Protein AF-A0A7S0MA00-F1 (afdb_monomer_lite)

Foldseek 3Di:
DDDDDDDDDDDDDDDDDDDDDDDDDDDDDDDDDDDPDDDDDDDDPDDDDDPDPDDPPPDDPPLPQPDLWQWAQFPPRDIDIDGNHDLVLLVVVLVLLVVLQVLLVQQQVCVVVVHDRDADDKRWGWDDPPFKIKIKTWGSVVDNHLQATWIWIWIDGPVDTDIGIGRSVRVNVSSVVVNVSRPD

Organism: NCBI:txid233186

Secondary structure (DSSP, 8-state):
-------------------------------------------TT--------S-----------S---EEEEPSSS-EEEETT--HHHHHHHHHHHHHHHHHHHHHHHHHHTTSPPPPPPPEEEEEE-SS-EEEEEE-GGG-S-GGG-EEEEEEEETTEEEEEEEEHHHHHHHHHHHHHHH--

Sequence (184 aa):
MKFVAAVSLLVSYALTVSAFLISTPALNRNLGGISNKLSTCRVGGQVSTRISRTNIQCNAPTATGTNSHLKINLAGDTALTVKQFTYPAAVELGTQINKLVGAFKNLKAAEADGGKRPIQELFEFEWTDGTSHLRMEANPNLFTNAFNAKVFVMFEDDKMRMSSQVALPDLVDTVKDFKAKNAV

pLDDT: mean 74.8, std 23.23, range [36.09, 97.25]

Structure (mmCIF, N/CA/C/O backbone):
data_AF-A0A7S0MA00-F1
#
_entry.id   AF-A0A7S0MA00-F1
#
loop_
_atom_site.group_PDB
_atom_site.id
_atom_site.type_symbol
_atom_site.label_atom_id
_atom_site.label_alt_id
_atom_site.label_comp_id
_atom_site.label_asym_id
_atom_site.label_entity_id
_atom_site.label_seq_id
_atom_site.pdbx_PDB_ins_code
_atom_site.Cartn_x
_atom_site.Cartn_y
_atom_site.Cartn_z
_atom_site.occupancy
_atom_site.B_iso_or_equiv
_atom_site.auth_seq_id
_atom_site.auth_comp_id
_atom_site.auth_asym_id
_atom_site.auth_atom_id
_atom_site.pdbx_PDB_model_num
ATOM 1 N N . MET A 1 1 ? 21.600 28.800 -49.898 1.00 45.12 1 MET A N 1
ATOM 2 C CA . MET A 1 1 ? 21.280 29.825 -48.883 1.00 45.12 1 MET A CA 1
ATOM 3 C C . MET A 1 1 ? 19.791 30.124 -48.970 1.00 45.12 1 MET A C 1
ATOM 5 O O . MET A 1 1 ? 19.368 30.729 -49.944 1.00 45.12 1 MET A O 1
ATOM 9 N N . LYS A 1 2 ? 18.982 29.595 -48.047 1.00 40.62 2 LYS A N 1
ATOM 10 C CA . LYS A 1 2 ? 17.532 29.838 -47.992 1.00 40.62 2 LYS A CA 1
ATOM 11 C C . LYS A 1 2 ? 17.175 30.307 -46.584 1.00 40.62 2 LYS A C 1
ATOM 13 O O . LYS A 1 2 ? 17.669 29.751 -45.609 1.00 40.62 2 LYS A O 1
ATOM 18 N N . PHE A 1 3 ? 16.410 31.391 -46.554 1.00 37.34 3 PHE A N 1
ATOM 19 C CA . PHE A 1 3 ? 16.081 32.219 -45.403 1.00 37.34 3 PHE A CA 1
ATOM 20 C C . PHE A 1 3 ? 15.267 31.468 -44.344 1.00 37.34 3 PHE A C 1
ATOM 22 O O . PHE A 1 3 ? 14.352 30.710 -44.658 1.00 37.34 3 PHE A O 1
ATOM 29 N N . VAL A 1 4 ? 15.623 31.735 -43.090 1.00 41.53 4 VAL A N 1
ATOM 30 C CA . VAL A 1 4 ? 14.962 31.292 -41.862 1.00 41.53 4 VAL A CA 1
ATOM 31 C C . VAL A 1 4 ? 13.662 32.081 -41.684 1.00 41.53 4 VAL A C 1
ATOM 33 O O . VAL A 1 4 ? 13.687 33.309 -41.645 1.00 41.53 4 VAL A O 1
ATOM 36 N N . ALA A 1 5 ? 12.533 31.382 -41.569 1.00 42.84 5 ALA A N 1
ATOM 37 C CA . ALA A 1 5 ? 11.253 31.962 -41.177 1.00 42.84 5 ALA A CA 1
ATOM 38 C C . ALA A 1 5 ? 11.122 31.901 -39.648 1.00 42.84 5 ALA A C 1
ATOM 40 O O . ALA A 1 5 ? 11.040 30.819 -39.070 1.00 42.84 5 ALA A O 1
ATOM 41 N N . ALA A 1 6 ? 11.117 33.065 -38.999 1.00 41.78 6 ALA A N 1
ATOM 42 C CA . ALA A 1 6 ? 10.812 33.215 -37.582 1.00 41.78 6 ALA A CA 1
ATOM 43 C C . ALA A 1 6 ? 9.346 33.647 -37.437 1.00 41.78 6 ALA A C 1
ATOM 45 O O . ALA A 1 6 ? 8.992 34.780 -37.753 1.00 41.78 6 ALA A O 1
ATOM 46 N N . VAL A 1 7 ? 8.493 32.736 -36.968 1.00 45.09 7 VAL A N 1
ATOM 47 C CA . VAL A 1 7 ? 7.127 33.033 -36.522 1.00 45.09 7 VAL A CA 1
ATOM 48 C C . VAL A 1 7 ? 7.149 32.957 -35.000 1.00 45.09 7 VAL A C 1
ATOM 50 O O . VAL A 1 7 ? 7.231 31.873 -34.430 1.00 45.09 7 VAL A O 1
ATOM 53 N N . SER A 1 8 ? 7.150 34.117 -34.345 1.00 42.75 8 SER A N 1
ATOM 54 C CA . SER A 1 8 ? 7.068 34.240 -32.889 1.00 42.75 8 SER A CA 1
ATOM 55 C C . SER A 1 8 ? 5.639 34.626 -32.516 1.00 42.75 8 SER A C 1
ATOM 57 O O . SER A 1 8 ? 5.181 35.716 -32.851 1.00 42.75 8 SER A O 1
ATOM 59 N N . LEU A 1 9 ? 4.921 33.707 -31.873 1.00 48.72 9 LEU A N 1
ATOM 60 C CA . LEU A 1 9 ? 3.558 33.901 -31.380 1.00 48.72 9 LEU A CA 1
ATOM 61 C C . LEU A 1 9 ? 3.367 33.038 -30.129 1.00 48.72 9 LEU A C 1
ATOM 63 O O . LEU A 1 9 ? 2.940 31.898 -30.240 1.00 48.72 9 LEU A O 1
ATOM 67 N N . LEU A 1 10 ? 3.692 33.564 -28.946 1.00 46.03 10 LEU A N 1
ATOM 68 C CA . LEU A 1 10 ? 3.231 33.046 -27.646 1.00 46.03 10 LEU A CA 1
ATOM 69 C C . LEU A 1 10 ? 3.142 34.240 -26.677 1.00 46.03 10 LEU A C 1
ATOM 71 O O . LEU A 1 10 ? 4.152 34.839 -26.330 1.00 46.03 10 LEU A O 1
ATOM 75 N N . VAL A 1 11 ? 1.949 34.817 -26.511 1.00 49.88 11 VAL A N 1
ATOM 76 C CA . VAL A 1 11 ? 0.949 34.509 -25.464 1.00 49.88 11 VAL A CA 1
ATOM 77 C C . VAL A 1 11 ? 1.424 34.951 -24.076 1.00 49.88 11 VAL A C 1
ATOM 79 O O . VAL A 1 11 ? 2.195 34.282 -23.394 1.00 49.88 11 VAL A O 1
ATOM 82 N N . SER A 1 12 ? 0.923 36.119 -23.678 1.00 46.81 12 SER A N 1
ATOM 83 C CA . SER A 1 12 ? 1.063 36.731 -22.361 1.00 46.81 12 SER A CA 1
ATOM 84 C C . SER A 1 12 ? 0.240 35.968 -21.319 1.00 46.81 12 SER A C 1
ATOM 86 O O . SER A 1 12 ? -0.969 35.828 -21.482 1.00 46.81 12 SER A O 1
ATOM 88 N N . TYR A 1 13 ? 0.865 35.546 -20.219 1.00 48.66 13 TYR A N 1
ATOM 89 C CA . TYR A 1 13 ? 0.155 35.150 -19.001 1.00 48.66 13 TYR A CA 1
ATOM 90 C C . TYR A 1 13 ? 0.524 36.101 -17.864 1.00 48.66 13 TYR A C 1
ATOM 92 O O . TYR A 1 13 ? 1.667 36.163 -17.414 1.00 48.66 13 TYR A O 1
ATOM 100 N N . ALA A 1 14 ? -0.476 36.867 -17.435 1.00 45.19 14 ALA A N 1
ATOM 101 C CA . ALA A 1 14 ? -0.439 37.720 -16.263 1.00 45.19 14 ALA A CA 1
ATOM 102 C C . ALA A 1 14 ? -0.501 36.857 -14.993 1.00 45.19 14 ALA A C 1
ATOM 104 O O . ALA A 1 14 ? -1.441 36.087 -14.806 1.00 45.19 14 ALA A O 1
ATOM 105 N N . LEU A 1 15 ? 0.483 37.010 -14.107 1.00 49.72 15 LEU A N 1
ATOM 106 C CA . LEU A 1 15 ? 0.448 36.495 -12.739 1.00 49.72 15 LEU A CA 1
ATOM 107 C C . LEU A 1 15 ? 0.204 37.674 -11.797 1.00 49.72 15 LEU A C 1
ATOM 109 O O . LEU A 1 15 ? 1.100 38.462 -11.504 1.00 49.72 15 LEU A O 1
ATOM 113 N N . THR A 1 16 ? -1.038 37.807 -11.339 1.00 45.72 16 THR A N 1
ATOM 114 C CA . THR A 1 16 ? -1.411 38.695 -10.238 1.00 45.72 16 THR A CA 1
ATOM 115 C C . THR A 1 16 ? -0.970 38.058 -8.923 1.00 45.72 16 THR A C 1
ATOM 117 O O . THR A 1 16 ? -1.583 37.099 -8.456 1.00 45.72 16 THR A O 1
ATOM 120 N N . VAL A 1 17 ? 0.096 38.586 -8.326 1.00 44.56 17 VAL A N 1
ATOM 121 C CA . VAL A 1 17 ? 0.514 38.248 -6.961 1.00 44.56 17 VAL A CA 1
ATOM 122 C C . VAL A 1 17 ? -0.318 39.094 -6.000 1.00 44.56 17 VAL A C 1
ATOM 124 O O . VAL A 1 17 ? -0.123 40.303 -5.888 1.00 44.56 17 VAL A O 1
ATOM 127 N N . SER A 1 18 ? -1.289 38.470 -5.336 1.00 46.41 18 SER A N 1
ATOM 128 C CA . SER A 1 18 ? -2.061 39.115 -4.275 1.00 46.41 18 SER A CA 1
ATOM 129 C C . SER A 1 18 ? -1.210 39.273 -3.015 1.00 46.41 18 SER A C 1
ATOM 131 O O . SER A 1 18 ? -0.564 38.338 -2.545 1.00 46.41 18 SER A O 1
ATOM 133 N N . ALA A 1 19 ? -1.220 40.500 -2.505 1.00 43.28 19 ALA A N 1
ATOM 134 C CA . ALA A 1 19 ? -0.456 40.998 -1.377 1.00 43.28 19 ALA A CA 1
ATOM 135 C C . ALA A 1 19 ? -0.714 40.238 -0.063 1.00 43.28 19 ALA A C 1
ATOM 137 O O . ALA A 1 19 ? -1.858 40.061 0.356 1.00 43.28 19 ALA A O 1
ATOM 138 N N . PHE A 1 20 ? 0.368 39.883 0.634 1.00 39.56 20 PHE A N 1
ATOM 139 C CA . PHE A 1 20 ? 0.347 39.593 2.067 1.00 39.56 20 PHE A CA 1
ATOM 140 C C . PHE A 1 20 ? 0.389 40.921 2.834 1.00 39.56 20 PHE A C 1
ATOM 142 O O . PHE A 1 20 ? 1.398 41.624 2.825 1.00 39.56 20 PHE A O 1
ATOM 149 N N . LEU A 1 21 ? -0.714 41.269 3.497 1.00 44.00 21 LEU A N 1
ATOM 150 C CA . LEU A 1 21 ? -0.761 42.351 4.479 1.00 44.00 21 LEU A CA 1
ATOM 151 C C . LEU A 1 21 ? -0.285 41.814 5.834 1.00 44.00 21 LEU A C 1
ATOM 153 O O . LEU A 1 21 ? -0.936 40.968 6.444 1.00 44.00 21 LEU A O 1
ATOM 157 N N . ILE A 1 22 ? 0.848 42.331 6.306 1.00 46.12 22 ILE A N 1
ATOM 158 C CA . ILE A 1 22 ? 1.291 42.214 7.696 1.00 46.12 22 ILE A CA 1
ATOM 159 C C . ILE A 1 22 ? 0.457 43.210 8.509 1.00 46.12 22 ILE A C 1
ATOM 161 O O . ILE A 1 22 ? 0.515 44.413 8.263 1.00 46.12 22 ILE A O 1
ATOM 165 N N . SER A 1 23 ? -0.317 42.717 9.475 1.00 36.09 23 SER A N 1
ATOM 166 C CA . SER A 1 23 ? -1.025 43.547 10.450 1.00 36.09 23 SER A CA 1
ATOM 167 C C . SER A 1 23 ? -0.700 43.065 11.864 1.00 36.09 23 SER A C 1
ATOM 169 O O . SER A 1 23 ? -1.231 42.069 12.343 1.00 36.09 23 SER A O 1
ATOM 171 N N . THR A 1 24 ? 0.218 43.772 12.520 1.00 47.78 24 THR A N 1
ATOM 172 C CA . THR A 1 24 ? 0.233 43.963 13.981 1.00 47.78 24 THR A CA 1
ATOM 173 C C . THR A 1 24 ? -0.621 45.197 14.272 1.00 47.78 24 THR A C 1
ATOM 175 O O . THR A 1 24 ? -0.486 46.166 13.518 1.00 47.78 24 THR A O 1
ATOM 178 N N . PRO A 1 25 ? -1.483 45.233 15.308 1.00 51.72 25 PRO A N 1
ATOM 179 C CA . PRO A 1 25 ? -1.072 45.352 16.722 1.00 51.72 25 PRO A CA 1
ATOM 180 C C . PRO A 1 25 ? -2.062 44.576 17.653 1.00 51.72 25 PRO A C 1
ATOM 182 O O . PRO A 1 25 ? -2.926 43.874 17.155 1.00 51.72 25 PRO A O 1
ATOM 185 N N . ALA A 1 26 ? -2.055 44.548 18.989 1.00 40.31 26 ALA A N 1
ATOM 186 C CA . ALA A 1 26 ? -1.780 45.574 19.979 1.00 40.31 26 ALA A CA 1
ATOM 187 C C . ALA A 1 26 ? -1.760 44.974 21.405 1.00 40.31 26 ALA A C 1
ATOM 189 O O . ALA A 1 26 ? -2.461 44.011 21.702 1.00 40.31 26 ALA A O 1
ATOM 190 N N . LEU A 1 27 ? -0.979 45.628 22.267 1.00 40.06 27 LEU A N 1
ATOM 191 C CA . LEU A 1 27 ? -1.230 45.962 23.675 1.00 40.06 27 LEU A CA 1
ATOM 192 C C . LEU A 1 27 ? -2.238 45.121 24.496 1.00 40.06 27 LEU A C 1
ATOM 194 O O . LEU A 1 27 ? -3.455 45.233 24.366 1.00 40.06 27 LEU A O 1
ATOM 198 N N . ASN A 1 28 ? -1.690 44.429 25.494 1.00 39.28 28 ASN A N 1
ATOM 199 C CA . ASN A 1 28 ? -2.394 43.854 26.635 1.00 39.28 28 ASN A CA 1
ATOM 200 C C . ASN A 1 28 ? -2.831 44.960 27.625 1.00 39.28 28 ASN A C 1
ATOM 202 O O . ASN A 1 28 ? -1.989 45.584 28.273 1.00 39.28 28 ASN A O 1
ATOM 206 N N . ARG A 1 29 ? -4.143 45.198 27.754 1.00 37.38 29 ARG A N 1
ATOM 207 C CA . ARG A 1 29 ? -4.752 45.912 28.889 1.00 37.38 29 ARG A CA 1
ATOM 208 C C . ARG A 1 29 ? -5.692 44.963 29.631 1.00 37.38 29 ARG A C 1
ATOM 210 O O . ARG A 1 29 ? -6.667 44.476 29.069 1.00 37.38 29 ARG A O 1
ATOM 217 N N . ASN A 1 30 ? -5.394 44.765 30.912 1.00 46.62 30 ASN A N 1
ATOM 218 C CA . ASN A 1 30 ? -6.282 44.174 31.906 1.00 46.62 30 ASN A CA 1
ATOM 219 C C . ASN A 1 30 ? -7.554 45.021 32.053 1.00 46.62 30 ASN A C 1
ATOM 221 O O . ASN A 1 30 ? -7.455 46.177 32.454 1.00 46.62 30 ASN A O 1
ATOM 225 N N . LEU A 1 31 ? -8.721 44.431 31.792 1.00 40.06 31 LEU A N 1
ATOM 226 C CA . LEU A 1 31 ? -10.033 44.878 32.266 1.00 40.06 31 LEU A CA 1
ATOM 227 C C . LEU A 1 31 ? -10.901 43.625 32.449 1.00 40.06 31 LEU A C 1
ATOM 229 O O . LEU A 1 31 ? -11.095 42.849 31.515 1.00 40.06 31 LEU A O 1
ATOM 233 N N . GLY A 1 32 ? -11.360 43.399 33.680 1.00 41.19 32 GLY A N 1
ATOM 234 C CA . GLY A 1 32 ? -12.247 42.294 34.026 1.00 41.19 32 GLY A CA 1
ATOM 235 C C . GLY A 1 32 ? -13.607 42.391 33.333 1.00 41.19 32 GLY A C 1
ATOM 236 O O . GLY A 1 32 ? -14.093 43.480 33.041 1.00 41.19 32 GLY A O 1
ATOM 237 N N . GLY A 1 33 ? -14.233 41.233 33.113 1.00 37.78 33 GLY A N 1
ATOM 238 C CA . GLY A 1 33 ? -15.626 41.142 32.675 1.00 37.78 33 GLY A CA 1
ATOM 239 C C . GLY A 1 33 ? -15.872 40.054 31.630 1.00 37.78 33 GLY A C 1
ATOM 240 O O . GLY A 1 33 ? -15.545 40.229 30.467 1.00 37.78 33 GLY A O 1
ATOM 241 N N . ILE A 1 34 ? -16.478 38.947 32.073 1.00 40.06 34 ILE A N 1
ATOM 242 C CA . ILE A 1 34 ? -17.316 38.004 31.304 1.00 40.06 34 ILE A CA 1
ATOM 243 C C . ILE A 1 34 ? -16.745 37.596 29.927 1.00 40.06 34 ILE A C 1
ATOM 245 O O . ILE A 1 34 ? -17.056 38.173 28.886 1.00 40.06 34 ILE A O 1
ATOM 249 N N . SER A 1 35 ? -15.945 36.526 29.913 1.00 41.84 35 SER A N 1
ATOM 250 C CA . SER A 1 35 ? -15.428 35.921 28.680 1.00 41.84 35 SER A CA 1
ATOM 251 C C . SER A 1 35 ? -16.536 35.170 27.930 1.00 41.84 35 SER A C 1
ATOM 253 O O . SER A 1 35 ? -16.854 34.025 28.246 1.00 41.84 35 SER A O 1
ATOM 255 N N . ASN A 1 36 ? -17.115 35.800 26.908 1.00 41.97 36 ASN A N 1
ATOM 256 C CA . ASN A 1 36 ? -17.836 35.081 25.860 1.00 41.97 36 ASN A CA 1
ATOM 257 C C . ASN A 1 36 ? -16.796 34.534 24.871 1.00 41.97 36 ASN A C 1
ATOM 259 O O . ASN A 1 36 ? -16.308 35.264 24.008 1.00 41.97 36 ASN A O 1
ATOM 263 N N . LYS A 1 37 ? -16.415 33.257 25.011 1.00 42.84 37 LYS A N 1
ATOM 264 C CA . LYS A 1 37 ? -15.555 32.581 24.030 1.00 42.84 37 LYS A CA 1
ATOM 265 C C . LYS A 1 37 ? -16.334 32.369 22.731 1.00 42.84 37 LYS A C 1
ATOM 267 O O . LYS A 1 37 ? -17.221 31.524 22.659 1.00 42.84 37 LYS A O 1
ATOM 272 N N . LEU A 1 38 ? -15.987 33.141 21.705 1.00 42.19 38 LEU A N 1
ATOM 273 C CA . LEU A 1 38 ? -16.425 32.908 20.335 1.00 42.19 38 LEU A CA 1
ATOM 274 C C . LEU A 1 38 ? -15.530 31.815 19.731 1.00 42.19 38 LEU A C 1
ATOM 276 O O . LEU A 1 38 ? -14.391 32.074 19.351 1.00 42.19 38 LEU A O 1
ATOM 280 N N . SER A 1 39 ? -16.023 30.579 19.698 1.00 46.72 39 SER A N 1
ATOM 281 C CA . SER A 1 39 ? -15.325 29.447 19.081 1.00 46.72 39 SER A CA 1
ATOM 282 C C . SER A 1 39 ? -15.812 29.264 17.645 1.00 46.72 39 SER A C 1
ATOM 284 O O . SER A 1 39 ? -16.908 28.766 17.406 1.00 46.72 39 SER A O 1
ATOM 286 N N . THR A 1 40 ? -15.004 29.676 16.672 1.00 43.72 40 THR A N 1
ATOM 287 C CA . THR A 1 40 ? -15.229 29.421 15.244 1.00 43.72 40 THR A CA 1
ATOM 288 C C . THR A 1 40 ? -14.608 28.076 14.851 1.00 43.72 40 THR A C 1
ATOM 290 O O . THR A 1 40 ? -13.420 27.998 14.553 1.00 43.72 40 THR A O 1
ATOM 293 N N . CYS A 1 41 ? -15.405 27.003 14.823 1.00 40.19 41 CYS A N 1
ATOM 294 C CA . CYS A 1 41 ? -15.017 25.746 14.165 1.00 40.19 41 CYS A CA 1
ATOM 295 C C . CYS A 1 41 ? -15.398 25.849 12.671 1.00 40.19 41 CYS A C 1
ATOM 297 O O . CYS A 1 41 ? -16.561 26.044 12.323 1.00 40.19 41 CYS A O 1
ATOM 299 N N . ARG A 1 42 ? -14.401 25.788 11.777 1.00 40.41 42 ARG A N 1
ATOM 300 C CA . ARG A 1 42 ? -14.568 25.909 10.317 1.00 40.41 42 ARG A CA 1
ATOM 301 C C . ARG A 1 42 ? -14.711 24.507 9.721 1.00 40.41 42 ARG A C 1
ATOM 303 O O . ARG A 1 42 ? -13.728 23.782 9.636 1.00 40.41 42 ARG A O 1
ATOM 310 N N . VAL A 1 43 ? -15.920 24.131 9.309 1.00 43.41 43 VAL A N 1
ATOM 311 C CA . VAL A 1 43 ? -16.197 22.872 8.597 1.00 43.41 43 VAL A CA 1
ATOM 312 C C . VAL A 1 43 ? -16.709 23.218 7.199 1.00 43.41 43 VAL A C 1
ATOM 314 O O . VAL A 1 43 ? -17.697 23.930 7.059 1.00 43.41 43 VAL A O 1
ATOM 317 N N . GLY A 1 44 ? -16.011 22.757 6.158 1.00 44.62 44 GLY A N 1
ATOM 318 C CA . GLY A 1 44 ? -16.569 22.648 4.802 1.00 44.62 44 GLY A CA 1
ATOM 319 C C . GLY A 1 44 ? -17.080 23.930 4.131 1.00 44.62 44 GLY A C 1
ATOM 320 O O . GLY A 1 44 ? -18.078 23.878 3.424 1.00 44.62 44 GLY A O 1
ATOM 321 N N . GLY A 1 45 ? -16.435 25.085 4.327 1.00 49.59 45 GLY A N 1
ATOM 322 C CA . GLY A 1 45 ? -16.697 26.276 3.501 1.00 49.59 45 GLY A CA 1
ATOM 323 C C . GLY A 1 45 ? -18.050 26.978 3.699 1.00 49.59 45 GLY A C 1
ATOM 324 O O . GLY A 1 45 ? -18.293 27.974 3.023 1.00 49.59 45 GLY A O 1
ATOM 325 N N . GLN A 1 46 ? -18.899 26.546 4.636 1.00 41.47 46 GLN A N 1
ATOM 326 C CA . GLN A 1 46 ? -20.132 27.261 4.979 1.00 41.47 46 GLN A CA 1
ATOM 327 C C . GLN A 1 46 ? -20.024 27.924 6.355 1.00 41.47 46 GLN A C 1
ATOM 329 O O . GLN A 1 46 ? -19.803 27.276 7.377 1.00 41.47 46 GLN A O 1
ATOM 334 N N . VAL A 1 47 ? -20.167 29.250 6.374 1.00 42.44 47 VAL A N 1
ATOM 335 C CA . VAL A 1 47 ? -20.227 30.050 7.601 1.00 42.44 47 VAL A CA 1
ATOM 336 C C . VAL A 1 47 ? -21.656 29.979 8.133 1.00 42.44 47 VAL A C 1
ATOM 338 O O . VAL A 1 47 ? -22.548 30.634 7.605 1.00 42.44 47 VAL A O 1
ATOM 341 N N . SER A 1 48 ? -21.878 29.174 9.171 1.00 45.00 48 SER A N 1
ATOM 342 C CA . SER A 1 48 ? -23.136 29.160 9.922 1.00 45.00 48 SER A CA 1
ATOM 343 C C . SER A 1 48 ? -22.954 29.936 11.224 1.00 45.00 48 SER A C 1
ATOM 345 O O . SER A 1 48 ? -22.285 29.480 12.151 1.00 45.00 48 SER A O 1
ATOM 347 N N . THR A 1 49 ? -23.520 31.140 11.300 1.00 40.88 49 THR A N 1
ATOM 348 C CA . THR A 1 49 ? -23.578 31.943 12.527 1.00 40.88 49 THR A CA 1
ATOM 349 C C . THR A 1 49 ? -24.804 31.545 13.341 1.00 40.88 49 THR A C 1
ATOM 351 O O . THR A 1 49 ? -25.857 32.175 13.270 1.00 40.88 49 THR A O 1
ATOM 354 N N . ARG A 1 50 ? -24.678 30.490 14.155 1.00 41.00 50 ARG A N 1
ATOM 355 C CA . ARG A 1 50 ? -25.678 30.166 15.181 1.00 41.00 50 ARG A CA 1
ATOM 356 C C . ARG A 1 50 ? -25.088 30.404 16.565 1.00 41.00 50 ARG A C 1
ATOM 358 O O . ARG A 1 50 ? -24.193 29.688 17.000 1.00 41.00 50 ARG A O 1
ATOM 365 N N . ILE A 1 51 ? -25.605 31.411 17.267 1.00 43.75 51 ILE A N 1
ATOM 366 C CA . ILE A 1 51 ? -25.322 31.618 18.689 1.00 43.75 51 ILE A CA 1
ATOM 367 C C . ILE A 1 51 ? -26.086 30.528 19.446 1.00 43.75 51 ILE A C 1
ATOM 369 O O . ILE A 1 51 ? -27.300 30.618 19.614 1.00 43.75 51 ILE A O 1
ATOM 373 N N . SER A 1 52 ? -25.393 29.470 19.866 1.00 45.22 52 SER A N 1
ATOM 374 C CA . SER A 1 52 ? -25.960 28.445 20.742 1.00 45.22 52 SER A CA 1
ATOM 375 C C . SER A 1 52 ? -25.134 28.356 22.020 1.00 45.22 52 SER A C 1
ATOM 377 O O . SER A 1 52 ? -23.927 28.144 21.977 1.00 45.22 52 SER A O 1
ATOM 379 N N . ARG A 1 53 ? -25.790 28.551 23.171 1.00 44.06 53 ARG A N 1
ATOM 380 C CA . ARG A 1 53 ? -25.207 28.432 24.521 1.00 44.06 53 ARG A CA 1
ATOM 381 C C . ARG A 1 53 ? -25.115 26.970 24.963 1.00 44.06 53 ARG A C 1
ATOM 383 O O . ARG A 1 53 ? -25.588 26.605 26.033 1.00 44.06 53 ARG A O 1
ATOM 390 N N . THR A 1 54 ? -24.552 26.116 24.127 1.00 49.91 54 THR A N 1
ATOM 391 C CA . THR A 1 54 ? -24.273 24.728 24.489 1.00 49.91 54 THR A CA 1
ATOM 392 C C . THR A 1 54 ? -22.843 24.409 24.101 1.00 49.91 54 THR A C 1
ATOM 394 O O . THR A 1 54 ? -22.331 24.924 23.113 1.00 49.91 54 THR A O 1
ATOM 397 N N . ASN A 1 55 ? -22.174 23.648 24.962 1.00 47.59 55 ASN A N 1
ATOM 398 C CA . ASN A 1 55 ? -20.772 23.268 24.861 1.00 47.59 55 ASN A CA 1
ATOM 399 C C . ASN A 1 55 ? -20.540 22.593 23.495 1.00 47.59 55 ASN A C 1
ATOM 401 O O . ASN A 1 55 ? -20.906 21.433 23.312 1.00 47.59 55 ASN A O 1
ATOM 405 N N . ILE A 1 56 ? -20.023 23.330 22.504 1.00 50.62 56 ILE A N 1
ATOM 406 C CA . ILE A 1 56 ? -19.712 22.765 21.189 1.00 50.62 56 ILE A CA 1
ATOM 407 C C . ILE A 1 56 ? -18.412 21.990 21.357 1.00 50.62 56 ILE A C 1
ATOM 409 O O . ILE A 1 56 ? -17.313 22.524 21.219 1.00 50.62 56 ILE A O 1
ATOM 413 N N . GLN A 1 57 ? -18.552 20.718 21.703 1.00 48.28 57 GLN A N 1
ATOM 414 C CA . GLN A 1 57 ? -17.465 19.765 21.634 1.00 48.28 57 GLN A CA 1
ATOM 415 C C . GLN A 1 57 ? -17.216 19.511 20.144 1.00 48.28 57 GLN A C 1
ATOM 417 O O . GLN A 1 57 ? -17.982 18.808 19.484 1.00 48.28 57 GLN A O 1
ATOM 422 N N . CYS A 1 58 ? -16.197 20.169 19.583 1.00 40.09 58 CYS A N 1
ATOM 423 C CA . CYS A 1 58 ? -15.731 19.900 18.225 1.00 40.09 58 CYS A CA 1
ATOM 424 C C . CYS A 1 58 ? -15.076 18.507 18.248 1.00 40.09 58 CYS A C 1
ATOM 426 O O . CYS A 1 58 ? -13.866 18.375 18.407 1.00 40.09 58 CYS A O 1
ATOM 428 N N . ASN A 1 59 ? -15.898 17.458 18.170 1.00 53.34 59 ASN A N 1
ATOM 429 C CA . ASN A 1 59 ? -15.419 16.106 17.934 1.00 53.34 59 ASN A CA 1
ATOM 430 C C . ASN A 1 59 ? -14.762 16.101 16.553 1.00 53.34 59 ASN A C 1
ATOM 432 O O . ASN A 1 59 ? -15.382 16.493 15.561 1.00 53.34 59 ASN A O 1
ATOM 436 N N . ALA A 1 60 ? -13.491 15.699 16.507 1.00 50.12 60 ALA A N 1
ATOM 437 C CA . ALA A 1 60 ? -12.797 15.43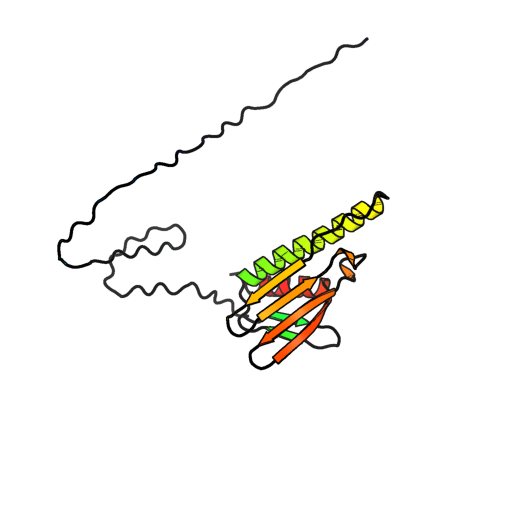7 15.257 1.00 50.12 60 ALA A CA 1
ATOM 438 C C . ALA A 1 60 ? -13.645 14.474 14.408 1.00 50.12 60 ALA A C 1
ATOM 440 O O . ALA A 1 60 ? -14.301 13.600 14.981 1.00 50.12 60 ALA A O 1
ATOM 441 N N . PRO A 1 61 ? -13.661 14.613 13.071 1.00 50.66 61 PRO A N 1
ATOM 442 C CA . PRO A 1 61 ? -14.352 13.664 12.217 1.00 50.66 61 PRO A CA 1
ATOM 443 C C . PRO A 1 61 ? -13.687 12.293 12.377 1.00 50.66 61 PRO A C 1
ATOM 445 O O . PRO A 1 61 ? -12.674 11.991 11.749 1.00 50.66 61 PRO A O 1
ATOM 448 N N . THR A 1 62 ? -14.250 11.456 13.244 1.00 50.09 62 THR A N 1
ATOM 449 C CA . THR A 1 62 ? -14.011 10.020 13.264 1.00 50.09 62 THR A CA 1
ATOM 450 C C . THR A 1 62 ? -14.581 9.501 11.956 1.00 50.09 62 THR A C 1
ATOM 452 O O . THR A 1 62 ? -15.789 9.298 11.833 1.00 50.09 62 THR A O 1
ATOM 455 N N . ALA A 1 63 ? -13.715 9.375 10.948 1.00 51.94 63 ALA A N 1
ATOM 456 C CA . ALA A 1 63 ? -14.038 8.768 9.668 1.00 51.94 63 ALA A CA 1
ATOM 457 C C . ALA A 1 63 ? -14.626 7.376 9.935 1.00 51.94 63 ALA A C 1
ATOM 459 O O . ALA A 1 63 ? -13.919 6.413 10.226 1.00 51.94 63 ALA A O 1
ATOM 460 N N . THR A 1 64 ? -15.951 7.306 9.909 1.00 46.28 64 THR A N 1
ATOM 461 C CA . THR A 1 64 ? -16.766 6.136 10.225 1.00 46.28 64 THR A CA 1
ATOM 462 C C . THR A 1 64 ? -16.944 5.343 8.932 1.00 46.28 64 THR A C 1
ATOM 464 O O . THR A 1 64 ? -18.041 5.185 8.415 1.00 46.28 64 THR A O 1
ATOM 467 N N . GLY A 1 65 ? -15.823 4.894 8.361 1.00 49.88 65 GLY A N 1
ATOM 468 C CA . GLY A 1 65 ? -15.811 3.882 7.307 1.00 49.88 65 GLY A CA 1
ATOM 469 C C . GLY A 1 65 ? -15.949 2.509 7.958 1.00 49.88 65 GLY A C 1
ATOM 470 O O . GLY A 1 65 ? -15.170 2.150 8.839 1.00 49.88 65 GLY A O 1
ATOM 471 N N . THR A 1 66 ? -16.975 1.755 7.576 1.00 54.97 66 THR A N 1
ATOM 472 C CA . THR A 1 66 ? -17.433 0.515 8.225 1.00 54.97 66 THR A CA 1
ATOM 473 C C . THR A 1 66 ? -16.499 -0.695 8.064 1.00 54.97 66 THR A C 1
ATOM 475 O O . THR A 1 66 ? -16.871 -1.798 8.452 1.00 54.97 66 THR A O 1
ATOM 478 N N . ASN A 1 67 ? -15.258 -0.518 7.593 1.00 57.50 67 ASN A N 1
ATOM 479 C CA . ASN A 1 67 ? -14.193 -1.522 7.684 1.00 57.50 67 ASN A CA 1
ATOM 480 C C . ASN A 1 67 ? -12.854 -0.868 8.048 1.00 57.50 67 ASN A C 1
ATOM 482 O O . ASN A 1 67 ? -12.006 -0.632 7.190 1.00 57.50 67 ASN A O 1
ATOM 486 N N . SER A 1 68 ? -12.640 -0.629 9.343 1.00 79.81 68 SER A N 1
ATOM 487 C CA . SER A 1 68 ? -11.405 -0.050 9.892 1.00 79.81 68 SER A CA 1
ATOM 488 C C . SER A 1 68 ? -10.240 -1.042 9.996 1.00 79.81 68 SER A C 1
ATOM 490 O O . SER A 1 68 ? -9.299 -0.800 10.744 1.00 79.81 68 SER A O 1
ATOM 492 N N . HIS A 1 69 ? -10.298 -2.188 9.311 1.00 89.19 69 HIS A N 1
ATOM 493 C CA . HIS A 1 69 ? -9.231 -3.182 9.359 1.00 89.19 69 HIS A CA 1
ATOM 494 C C . HIS A 1 69 ? -8.616 -3.424 7.980 1.00 89.19 69 HIS A C 1
ATOM 496 O O . HIS A 1 69 ? -9.321 -3.673 7.002 1.00 89.19 69 HIS A O 1
ATOM 502 N N . LEU A 1 70 ? -7.288 -3.357 7.910 1.00 93.12 70 LEU A N 1
ATOM 503 C CA . LEU A 1 70 ? -6.507 -3.656 6.714 1.00 93.12 70 LEU A CA 1
ATOM 504 C C . LEU A 1 70 ? -6.009 -5.100 6.805 1.00 93.12 70 LEU A C 1
ATOM 506 O O . LEU A 1 70 ? -5.268 -5.438 7.726 1.00 93.12 70 LEU A O 1
ATOM 510 N N . LYS A 1 71 ? -6.409 -5.950 5.855 1.00 94.81 71 LYS A N 1
ATOM 511 C CA . LYS A 1 71 ? -5.953 -7.343 5.767 1.00 94.81 71 LYS A CA 1
ATOM 512 C C . LYS A 1 71 ? -4.855 -7.466 4.715 1.00 94.81 71 LYS A C 1
ATOM 514 O O . LYS A 1 71 ? -5.151 -7.346 3.536 1.00 94.81 71 LYS A O 1
ATOM 519 N N . ILE A 1 72 ? -3.628 -7.750 5.134 1.00 95.06 72 ILE A N 1
ATOM 520 C CA . ILE A 1 72 ? -2.462 -7.946 4.267 1.00 95.06 72 ILE A CA 1
ATOM 521 C C . ILE A 1 72 ? -2.149 -9.441 4.212 1.00 95.06 72 ILE A C 1
ATOM 523 O O . ILE A 1 72 ? -1.894 -10.059 5.246 1.00 95.06 72 ILE A O 1
ATOM 527 N N . ASN A 1 73 ? -2.152 -10.025 3.016 1.00 93.75 73 ASN A N 1
ATOM 528 C CA . ASN A 1 73 ? -1.705 -11.404 2.826 1.00 93.75 73 ASN A CA 1
ATOM 529 C C . ASN A 1 73 ? -0.171 -11.429 2.837 1.00 93.75 73 ASN A C 1
ATOM 531 O O . ASN A 1 73 ? 0.467 -10.695 2.091 1.00 93.75 73 ASN A O 1
ATOM 535 N N . LEU A 1 74 ? 0.420 -12.232 3.711 1.00 93.44 74 LEU A N 1
ATOM 536 C CA . LEU A 1 74 ? 1.863 -12.394 3.850 1.00 93.44 74 LEU A CA 1
ATOM 537 C C . LEU A 1 74 ? 2.322 -13.668 3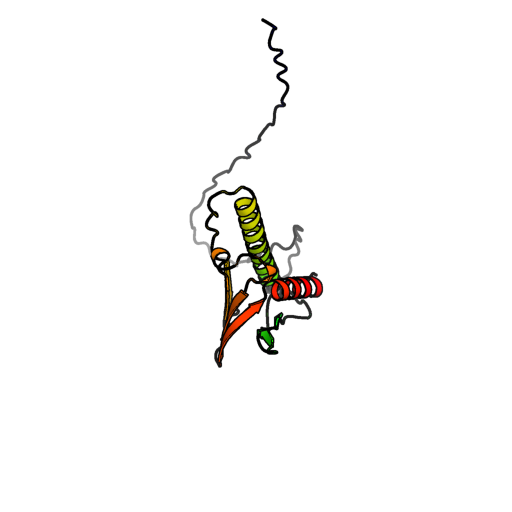.133 1.00 93.44 74 LEU A C 1
ATOM 539 O O . LEU A 1 74 ? 1.517 -14.532 2.783 1.00 93.44 74 LEU A O 1
ATOM 543 N N . ALA A 1 75 ? 3.632 -13.817 2.949 1.00 88.19 75 ALA A N 1
ATOM 544 C CA . ALA A 1 75 ? 4.201 -15.072 2.469 1.00 88.19 75 ALA A CA 1
ATOM 545 C C . ALA A 1 75 ? 3.847 -16.254 3.401 1.00 88.19 75 ALA A C 1
ATOM 547 O O . ALA A 1 75 ? 3.898 -16.122 4.624 1.00 88.19 75 ALA A O 1
ATOM 548 N N . GLY A 1 76 ? 3.537 -17.418 2.816 1.00 81.25 76 GLY A N 1
ATOM 549 C CA . GLY A 1 76 ? 3.274 -18.659 3.560 1.00 81.25 76 GLY A CA 1
ATOM 550 C C . GLY A 1 76 ? 1.871 -18.751 4.170 1.00 81.25 76 GLY A C 1
ATOM 551 O O . GLY A 1 76 ? 1.742 -19.112 5.336 1.00 81.25 76 GLY A O 1
ATOM 552 N N . ASP A 1 77 ? 0.837 -18.384 3.406 1.00 82.25 77 ASP A N 1
ATOM 553 C CA . ASP A 1 77 ? -0.592 -18.508 3.759 1.00 82.25 77 ASP A CA 1
ATOM 554 C C . ASP A 1 77 ? -1.026 -17.797 5.055 1.00 82.25 77 ASP A C 1
ATOM 556 O O . ASP A 1 77 ? -2.113 -18.027 5.588 1.00 82.25 77 ASP A O 1
ATOM 560 N N . THR A 1 78 ? -0.196 -16.886 5.560 1.00 89.69 78 THR A N 1
ATOM 561 C CA . THR A 1 78 ? -0.477 -16.104 6.766 1.00 89.69 78 THR A CA 1
ATOM 562 C C . THR A 1 78 ? -1.076 -14.754 6.378 1.00 89.69 78 THR A C 1
ATOM 564 O O . THR A 1 78 ? -0.689 -14.166 5.374 1.00 89.69 78 THR A O 1
ATOM 567 N N . ALA A 1 79 ? -2.007 -14.220 7.171 1.00 92.44 79 ALA A N 1
ATOM 568 C CA . ALA A 1 79 ? -2.577 -12.894 6.939 1.00 92.44 79 ALA A CA 1
ATOM 569 C C . ALA A 1 79 ? -2.438 -12.005 8.179 1.00 92.44 79 ALA A C 1
ATOM 571 O O . ALA A 1 79 ? -2.808 -12.400 9.283 1.00 92.44 79 ALA A O 1
ATOM 572 N N . LEU A 1 80 ? -1.952 -10.780 7.981 1.00 93.06 80 LEU A N 1
ATOM 573 C CA . LEU A 1 80 ? -1.924 -9.730 8.993 1.00 93.06 80 LEU A CA 1
ATOM 574 C C . LEU A 1 80 ? -3.207 -8.910 8.903 1.00 93.06 80 LEU A C 1
ATOM 576 O O . LEU A 1 80 ? -3.538 -8.399 7.838 1.00 93.06 80 LEU A O 1
ATOM 580 N N . THR A 1 81 ? -3.917 -8.751 10.017 1.00 93.94 81 THR A N 1
ATOM 581 C CA . THR A 1 81 ? -5.078 -7.856 10.094 1.00 93.94 81 THR A CA 1
ATOM 582 C C . THR A 1 81 ? -4.766 -6.706 11.039 1.00 93.94 81 THR A C 1
ATOM 584 O O . THR A 1 81 ? -4.769 -6.884 12.254 1.00 93.94 81 THR A O 1
ATOM 587 N N . VAL A 1 82 ? -4.511 -5.527 10.476 1.00 92.50 82 VAL A N 1
ATOM 588 C CA . VAL A 1 82 ? -4.256 -4.295 11.229 1.00 92.50 82 VAL A CA 1
ATOM 589 C C . VAL A 1 82 ? -5.595 -3.655 11.564 1.00 92.50 82 VAL A C 1
ATOM 591 O O . VAL A 1 82 ? -6.370 -3.353 10.658 1.00 92.50 82 VAL A O 1
ATOM 594 N N . LYS A 1 83 ? -5.897 -3.481 12.852 1.00 90.56 83 LYS A N 1
ATOM 595 C CA . LYS A 1 83 ? -7.134 -2.833 13.316 1.00 90.56 83 LYS A CA 1
ATOM 596 C C . LYS A 1 83 ? -6.972 -1.313 13.309 1.00 90.56 83 LYS A C 1
ATOM 598 O O . LYS A 1 83 ? -5.860 -0.814 13.330 1.00 90.56 83 LYS A O 1
ATOM 603 N N . GLN A 1 84 ? -8.095 -0.595 13.282 1.00 89.31 84 GLN A N 1
ATOM 604 C CA . GLN A 1 84 ? -8.149 0.875 13.318 1.00 89.31 84 GLN A CA 1
ATOM 605 C C . GLN A 1 84 ? -7.343 1.584 12.211 1.00 89.31 84 GLN A C 1
ATOM 607 O O . GLN A 1 84 ? -7.042 2.773 12.317 1.00 89.31 84 GLN A O 1
ATOM 612 N N . PHE A 1 85 ? -7.056 0.891 11.108 1.00 91.88 85 PHE A N 1
ATOM 613 C CA . PHE A 1 85 ? -6.383 1.485 9.964 1.00 91.88 85 PHE A CA 1
ATOM 614 C C . PHE A 1 85 ? -7.284 2.545 9.324 1.00 91.88 85 PHE A C 1
ATOM 616 O O . PHE A 1 85 ? -8.473 2.314 9.081 1.00 91.88 85 PHE A O 1
ATOM 623 N N . THR A 1 86 ? -6.732 3.730 9.074 1.00 91.44 86 THR A N 1
ATOM 624 C CA . THR A 1 86 ? -7.518 4.897 8.664 1.00 91.44 86 THR A CA 1
ATOM 625 C C . THR A 1 86 ? -7.499 5.081 7.147 1.00 91.44 86 THR A C 1
ATOM 627 O O . THR A 1 86 ? -6.510 4.804 6.468 1.00 91.44 86 THR A O 1
ATOM 630 N N . TYR A 1 87 ? -8.594 5.602 6.588 1.00 92.31 87 TYR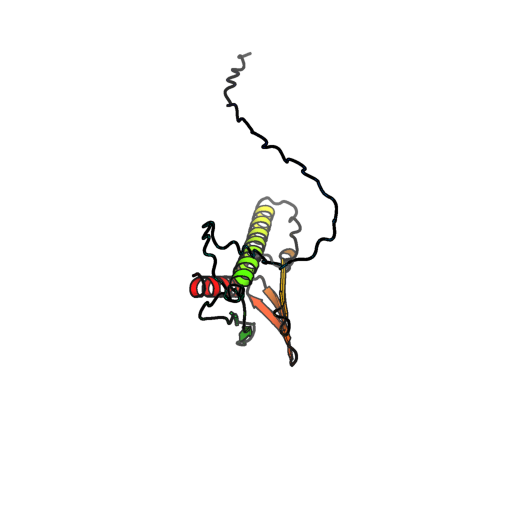 A N 1
ATOM 631 C CA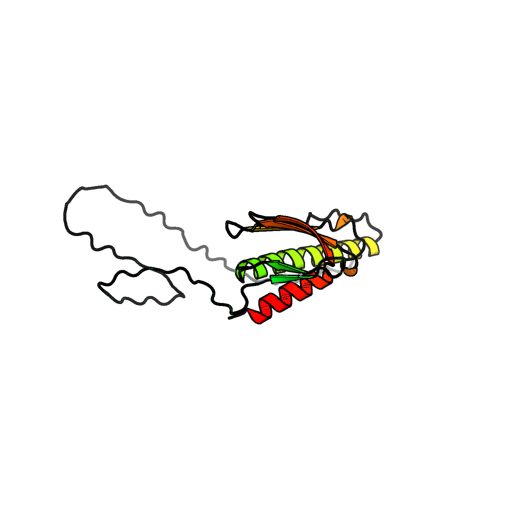 . TYR A 1 87 ? -8.652 5.981 5.173 1.00 92.31 87 TYR A CA 1
ATOM 632 C C . TYR A 1 87 ? -7.532 6.947 4.732 1.00 92.31 87 TYR A C 1
ATOM 634 O O . TYR A 1 87 ? -6.907 6.669 3.707 1.00 92.31 87 TYR A O 1
ATOM 642 N N . PRO A 1 88 ? -7.209 8.040 5.461 1.00 92.31 88 PRO A N 1
ATOM 643 C CA . PRO A 1 88 ? -6.090 8.905 5.081 1.00 92.31 88 PRO A CA 1
ATOM 644 C C . PRO A 1 88 ? -4.751 8.156 5.010 1.00 92.31 88 PRO A C 1
ATOM 646 O O . PRO A 1 88 ? -4.018 8.351 4.042 1.00 92.31 88 PRO A O 1
ATOM 649 N N . ALA A 1 89 ? -4.471 7.234 5.941 1.00 93.44 89 ALA A N 1
ATOM 650 C CA . ALA A 1 89 ? -3.266 6.402 5.886 1.00 93.44 89 ALA A CA 1
ATOM 651 C C . ALA A 1 89 ? -3.254 5.488 4.648 1.00 93.44 89 ALA A C 1
ATOM 653 O O . ALA A 1 89 ? -2.223 5.326 4.000 1.00 93.44 89 ALA A O 1
ATOM 654 N N . ALA A 1 90 ? -4.408 4.944 4.247 1.00 94.75 90 ALA A N 1
ATOM 655 C CA . ALA A 1 90 ? -4.524 4.160 3.016 1.00 94.75 90 ALA A CA 1
ATOM 656 C C . ALA A 1 90 ? -4.272 4.994 1.747 1.00 94.75 90 ALA A C 1
ATOM 658 O O . ALA A 1 90 ? -3.714 4.497 0.765 1.00 94.75 90 ALA A O 1
ATOM 659 N N . VAL A 1 91 ? -4.689 6.264 1.739 1.00 95.19 91 VAL A N 1
ATOM 660 C CA . VAL A 1 91 ? -4.430 7.194 0.628 1.00 95.19 91 VAL A CA 1
ATOM 661 C C . VAL A 1 91 ? -2.939 7.505 0.518 1.00 95.19 91 VAL A C 1
ATOM 663 O O . VAL A 1 91 ? -2.394 7.473 -0.590 1.00 95.19 91 VAL A O 1
ATOM 666 N N . GLU A 1 92 ? -2.281 7.761 1.646 1.00 95.56 92 GLU A N 1
ATOM 667 C CA . GLU A 1 92 ? -0.839 7.985 1.712 1.00 95.56 92 GLU A CA 1
ATOM 668 C C . GLU A 1 92 ? -0.058 6.749 1.257 1.00 95.56 92 GLU A C 1
ATOM 670 O O . GLU A 1 92 ? 0.747 6.840 0.326 1.00 95.56 92 GLU A O 1
ATOM 675 N N . LEU A 1 93 ? -0.379 5.579 1.816 1.00 96.38 93 LEU A N 1
ATOM 676 C CA . LEU A 1 93 ? 0.214 4.302 1.428 1.00 96.38 93 LEU A CA 1
ATOM 677 C C . LEU A 1 93 ? 0.047 4.049 -0.076 1.00 96.38 93 LEU A C 1
ATOM 679 O O . LEU A 1 93 ? 1.014 3.745 -0.770 1.00 96.38 93 LEU A O 1
ATOM 683 N N . GLY A 1 94 ? -1.157 4.255 -0.616 1.00 96.06 94 GLY A N 1
ATOM 684 C CA . GLY A 1 94 ? -1.409 4.127 -2.052 1.00 96.06 94 GLY A CA 1
ATOM 685 C C . GLY A 1 94 ? -0.584 5.103 -2.900 1.00 96.06 94 GLY A C 1
ATOM 686 O O . GLY A 1 94 ? -0.144 4.752 -3.994 1.00 96.06 94 GLY A O 1
ATOM 687 N N . THR A 1 95 ? -0.332 6.314 -2.404 1.00 96.25 95 THR A N 1
ATOM 688 C CA . THR A 1 95 ? 0.511 7.304 -3.090 1.00 96.25 95 THR A CA 1
ATOM 689 C C . THR A 1 95 ? 1.969 6.853 -3.127 1.00 96.25 95 THR A C 1
ATOM 691 O O . THR A 1 95 ? 2.600 6.913 -4.182 1.00 96.25 95 THR A O 1
ATOM 694 N N . GLN A 1 96 ? 2.491 6.350 -2.008 1.00 96.31 96 GLN A N 1
ATOM 695 C CA . GLN A 1 96 ? 3.856 5.830 -1.927 1.00 96.31 96 GLN A CA 1
ATOM 696 C C . GLN A 1 96 ? 4.035 4.562 -2.780 1.00 96.31 96 GLN A C 1
ATOM 698 O O . GLN A 1 96 ? 5.010 4.444 -3.520 1.00 96.31 96 GLN A O 1
ATOM 703 N N . ILE A 1 97 ? 3.052 3.656 -2.784 1.00 96.38 97 ILE A N 1
ATOM 704 C CA . ILE A 1 97 ? 3.046 2.468 -3.652 1.00 96.38 97 ILE A CA 1
ATOM 705 C C . ILE A 1 97 ? 3.062 2.869 -5.133 1.00 96.38 97 ILE A 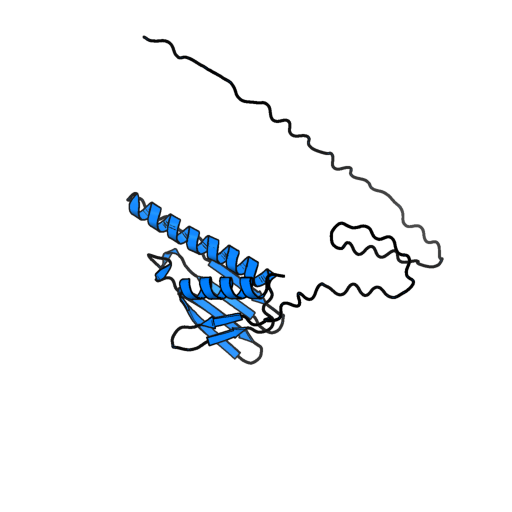C 1
ATOM 707 O O . ILE A 1 97 ? 3.815 2.300 -5.922 1.00 96.38 97 ILE A O 1
ATOM 711 N N . ASN A 1 98 ? 2.285 3.881 -5.530 1.00 95.25 98 ASN A N 1
ATOM 712 C CA . ASN A 1 98 ? 2.293 4.370 -6.910 1.00 95.25 98 ASN A CA 1
ATOM 713 C C . ASN A 1 98 ? 3.663 4.933 -7.318 1.00 95.25 98 ASN A C 1
ATOM 715 O O . ASN A 1 98 ? 4.107 4.686 -8.442 1.00 95.25 98 ASN A O 1
ATOM 719 N N . LYS A 1 99 ? 4.356 5.638 -6.412 1.00 95.00 99 LYS A N 1
ATOM 720 C CA . LYS A 1 99 ? 5.740 6.084 -6.645 1.00 95.00 99 LYS A CA 1
ATOM 721 C C . LYS A 1 99 ? 6.684 4.896 -6.821 1.00 95.00 99 LYS A C 1
ATOM 723 O O . LYS A 1 99 ? 7.458 4.890 -7.773 1.00 95.00 99 LYS A O 1
ATOM 728 N N . LEU A 1 100 ? 6.569 3.868 -5.978 1.00 95.31 100 LEU A N 1
ATOM 729 C CA . LEU A 1 100 ? 7.373 2.645 -6.077 1.00 95.31 100 LEU A CA 1
ATOM 730 C C . LEU A 1 100 ? 7.154 1.918 -7.416 1.00 95.31 100 LEU A C 1
ATOM 732 O O . LEU A 1 100 ? 8.112 1.546 -8.093 1.00 95.31 100 LEU A O 1
ATOM 736 N N . VAL A 1 101 ? 5.902 1.762 -7.852 1.00 94.56 101 VAL A N 1
ATOM 737 C CA . VAL A 1 101 ? 5.583 1.185 -9.170 1.00 94.56 101 VAL A CA 1
ATOM 738 C C . VAL A 1 101 ? 6.140 2.055 -10.303 1.00 94.56 101 VAL A C 1
ATOM 740 O O . VAL A 1 101 ? 6.649 1.526 -11.292 1.00 94.56 101 VAL A O 1
ATOM 743 N N . GLY A 1 102 ? 6.084 3.382 -10.162 1.00 93.25 102 GLY A N 1
ATOM 744 C CA . GLY A 1 102 ? 6.725 4.328 -11.077 1.00 93.25 102 GLY A CA 1
ATOM 745 C C . GLY A 1 102 ? 8.243 4.137 -11.160 1.00 93.25 102 GLY A C 1
ATOM 746 O O . GLY A 1 102 ? 8.786 4.064 -12.261 1.00 93.25 102 GLY A O 1
ATOM 747 N N . ALA A 1 103 ? 8.912 3.950 -10.021 1.00 92.56 103 ALA A N 1
ATOM 748 C CA . ALA A 1 103 ? 10.346 3.679 -9.957 1.00 92.56 103 ALA A CA 1
ATOM 749 C C . ALA A 1 103 ? 10.717 2.413 -10.749 1.00 92.56 103 ALA A C 1
ATOM 751 O O . ALA A 1 103 ? 11.643 2.439 -11.556 1.00 92.56 103 ALA A O 1
ATOM 752 N N . PHE A 1 104 ? 9.940 1.331 -10.627 1.00 93.12 104 PHE A N 1
ATOM 753 C CA . PHE A 1 104 ? 10.149 0.123 -11.436 1.00 93.12 104 PHE A CA 1
ATOM 754 C C . PHE A 1 104 ? 9.971 0.348 -12.942 1.00 93.12 104 PHE A C 1
ATOM 756 O O . PHE A 1 104 ? 10.678 -0.271 -13.738 1.00 93.12 104 PHE A O 1
ATOM 763 N N . LYS A 1 105 ? 9.051 1.224 -13.361 1.00 91.25 105 LYS A N 1
ATOM 764 C CA . LYS A 1 105 ? 8.887 1.572 -14.782 1.00 91.25 105 LYS A CA 1
ATOM 765 C C . LYS A 1 105 ? 10.098 2.339 -15.310 1.00 91.25 105 LYS A C 1
ATOM 767 O O . LYS A 1 105 ? 10.588 2.010 -16.386 1.00 91.25 105 LYS A O 1
ATOM 772 N N . ASN A 1 106 ? 10.608 3.294 -14.535 1.00 89.12 106 ASN A N 1
ATOM 773 C CA . ASN A 1 106 ? 11.802 4.063 -14.890 1.00 89.12 106 ASN A CA 1
ATOM 774 C C . ASN A 1 106 ? 13.035 3.160 -15.013 1.00 89.12 106 ASN A C 1
ATOM 776 O O . ASN A 1 106 ? 13.814 3.296 -15.952 1.00 89.12 106 ASN A O 1
ATOM 780 N N . LEU A 1 107 ? 13.177 2.199 -14.095 1.00 89.56 107 LEU A N 1
ATOM 781 C CA . LEU A 1 107 ? 14.241 1.198 -14.135 1.00 89.56 107 LEU A CA 1
ATOM 782 C C . LEU A 1 107 ? 14.193 0.359 -15.416 1.00 89.56 107 LEU A C 1
ATOM 784 O O . LEU A 1 107 ? 15.214 0.213 -16.080 1.00 89.56 107 LEU A O 1
ATOM 788 N N . LYS A 1 108 ? 13.008 -0.128 -15.798 1.00 88.81 108 LYS A N 1
ATOM 789 C CA . LYS A 1 108 ? 12.833 -0.893 -17.040 1.00 88.81 108 LYS A CA 1
ATOM 790 C C . LYS A 1 108 ? 13.101 -0.071 -18.299 1.00 88.81 108 LYS A C 1
ATOM 792 O O . LYS A 1 108 ? 13.672 -0.599 -19.246 1.00 88.81 108 LYS A O 1
ATOM 797 N N . ALA A 1 109 ? 12.684 1.195 -18.325 1.00 87.56 109 ALA A N 1
ATOM 798 C CA . ALA A 1 109 ? 12.952 2.082 -19.456 1.00 87.56 109 ALA A CA 1
ATOM 799 C C . ALA A 1 109 ? 14.463 2.305 -19.635 1.00 87.56 109 ALA A C 1
ATOM 801 O O . ALA A 1 109 ? 14.985 2.140 -20.731 1.00 87.56 109 ALA A O 1
ATOM 802 N N . ALA A 1 110 ? 15.183 2.561 -18.539 1.00 85.75 110 ALA A N 1
ATOM 803 C CA . ALA A 1 110 ? 16.630 2.745 -18.581 1.00 85.75 110 ALA A CA 1
ATOM 804 C C . ALA A 1 110 ? 17.400 1.474 -18.991 1.00 85.75 110 ALA A C 1
ATOM 806 O O . ALA A 1 110 ? 18.430 1.575 -19.654 1.00 85.75 110 ALA A O 1
ATOM 807 N N . GLU A 1 111 ? 16.909 0.286 -18.614 1.00 85.31 111 GLU A N 1
ATOM 808 C CA . GLU A 1 111 ? 17.464 -0.994 -19.081 1.00 85.31 111 GLU A CA 1
ATOM 809 C C . GLU A 1 111 ? 17.283 -1.176 -20.600 1.00 85.31 111 GLU A C 1
ATOM 811 O O . GLU A 1 111 ? 18.184 -1.690 -21.262 1.00 85.31 111 GLU A O 1
ATOM 816 N N . ALA A 1 112 ? 16.160 -0.720 -21.167 1.00 84.75 112 ALA A N 1
ATOM 817 C CA . ALA A 1 112 ? 15.901 -0.790 -22.608 1.00 84.75 112 ALA A CA 1
ATOM 818 C C . ALA A 1 112 ? 16.803 0.153 -23.425 1.00 84.75 112 ALA A C 1
ATOM 820 O O . ALA A 1 112 ? 17.222 -0.205 -24.524 1.00 84.75 112 ALA A O 1
ATOM 821 N N . ASP A 1 113 ? 17.157 1.313 -22.869 1.00 84.75 113 ASP A N 1
ATOM 822 C CA . ASP A 1 113 ? 18.033 2.302 -23.512 1.00 84.75 113 ASP A CA 1
ATOM 823 C C . ASP A 1 113 ? 19.527 1.907 -23.479 1.00 84.75 113 ASP A C 1
ATOM 825 O O . ASP A 1 113 ? 20.385 2.654 -23.953 1.00 84.75 113 ASP A O 1
ATOM 829 N N . GLY A 1 114 ? 19.872 0.744 -22.905 1.00 79.62 114 GLY A N 1
ATOM 830 C CA . GLY A 1 114 ? 21.254 0.253 -22.800 1.00 79.62 114 GLY A CA 1
ATOM 831 C C . GLY A 1 114 ? 22.151 1.100 -21.886 1.00 79.62 114 GLY A C 1
ATOM 832 O O . GLY A 1 114 ? 23.373 0.939 -21.884 1.00 79.62 114 GLY A O 1
ATOM 833 N N . GLY A 1 115 ? 21.553 2.019 -21.123 1.00 78.19 115 GLY A N 1
ATOM 834 C CA . GLY A 1 115 ? 22.236 2.921 -20.206 1.00 78.19 115 GLY A CA 1
ATOM 835 C C . GLY A 1 115 ? 22.495 2.302 -18.831 1.00 78.19 115 GLY A C 1
ATOM 836 O O . GLY A 1 115 ? 21.988 1.240 -18.471 1.00 78.19 115 GLY A O 1
ATOM 837 N N . LYS A 1 116 ? 23.287 3.000 -18.008 1.00 80.75 116 LYS A N 1
ATOM 838 C CA . LYS A 1 116 ? 23.486 2.622 -16.603 1.00 80.75 116 LYS A CA 1
ATOM 839 C C . LYS A 1 116 ? 22.159 2.749 -15.850 1.00 80.75 116 LYS A C 1
ATOM 841 O O . LYS A 1 116 ? 21.570 3.828 -15.820 1.00 80.75 116 LYS A O 1
ATOM 846 N N . ARG A 1 117 ? 21.737 1.667 -15.188 1.00 81.81 117 ARG A N 1
ATOM 847 C CA . ARG A 1 117 ? 20.518 1.631 -14.372 1.00 81.81 117 ARG A CA 1
ATOM 848 C C . ARG A 1 117 ? 20.535 2.758 -13.319 1.00 81.81 117 ARG A C 1
ATOM 850 O O . ARG A 1 117 ? 21.457 2.789 -12.496 1.00 81.81 117 ARG A O 1
ATOM 857 N N . PRO A 1 118 ? 19.558 3.685 -13.327 1.00 86.62 118 PRO A N 1
ATOM 858 C CA . PRO A 1 118 ? 19.506 4.777 -12.366 1.00 86.62 118 PRO A CA 1
ATOM 859 C C . PRO A 1 118 ? 19.137 4.236 -10.984 1.00 86.62 118 PRO A C 1
ATOM 861 O O . PRO A 1 118 ? 18.226 3.420 -10.858 1.00 86.62 118 PRO A O 1
ATOM 864 N N . ILE A 1 119 ? 19.820 4.712 -9.945 1.00 89.25 119 ILE A N 1
ATOM 865 C CA . ILE A 1 119 ? 19.506 4.345 -8.560 1.00 89.25 119 ILE A CA 1
ATOM 866 C C . ILE A 1 119 ? 18.183 5.013 -8.180 1.00 89.25 119 ILE A C 1
ATOM 868 O O . ILE A 1 119 ? 18.035 6.224 -8.334 1.00 89.25 119 ILE A O 1
ATOM 872 N N . GLN A 1 120 ? 17.223 4.217 -7.716 1.00 92.38 120 GLN A N 1
ATOM 873 C CA . GLN A 1 120 ? 15.930 4.699 -7.232 1.00 92.38 120 GLN A CA 1
ATOM 874 C C . GLN A 1 120 ? 15.926 4.796 -5.705 1.00 92.38 120 GLN A C 1
ATOM 876 O O . GLN A 1 120 ? 16.640 4.053 -5.026 1.00 92.38 120 GLN A O 1
ATOM 881 N N . GLU A 1 121 ? 15.103 5.700 -5.184 1.00 92.38 121 GLU A N 1
ATOM 882 C CA . GLU A 1 121 ? 14.901 5.901 -3.748 1.00 92.38 121 GLU A CA 1
ATOM 883 C C . GLU A 1 121 ? 14.242 4.680 -3.087 1.00 92.38 121 GLU A C 1
ATOM 885 O O . GLU A 1 121 ? 13.506 3.923 -3.731 1.00 92.38 121 GLU A O 1
ATOM 890 N N . LEU A 1 122 ? 14.528 4.481 -1.797 1.00 93.94 122 LEU A N 1
ATOM 891 C CA . LEU A 1 122 ? 13.896 3.444 -0.991 1.00 93.94 122 LEU A CA 1
ATOM 892 C C . LEU A 1 122 ? 12.434 3.822 -0.723 1.00 93.94 122 LEU A C 1
ATOM 894 O O . LEU A 1 122 ? 12.124 4.969 -0.417 1.00 93.94 122 LEU A O 1
ATOM 898 N N . PHE A 1 123 ? 11.526 2.858 -0.842 1.00 95.75 123 PHE A N 1
ATOM 899 C CA . PHE A 1 123 ? 10.157 3.042 -0.376 1.00 95.75 123 PHE A CA 1
ATOM 900 C C . PHE A 1 123 ? 10.120 2.791 1.128 1.00 95.75 123 PHE A C 1
ATOM 902 O O . PHE A 1 123 ? 10.510 1.710 1.572 1.00 95.75 123 PHE A O 1
ATOM 909 N N . GLU A 1 124 ? 9.607 3.766 1.871 1.00 96.12 124 GLU A N 1
ATOM 910 C CA . GLU A 1 124 ? 9.372 3.690 3.308 1.00 96.12 124 GLU A CA 1
ATOM 911 C C . GLU A 1 124 ? 7.967 4.216 3.611 1.00 96.12 124 GLU A C 1
ATOM 913 O O . GLU A 1 124 ? 7.537 5.254 3.098 1.00 96.12 124 GLU A O 1
ATOM 918 N N . PHE A 1 125 ? 7.235 3.481 4.438 1.00 97.25 125 PHE A N 1
ATOM 919 C CA . PHE A 1 125 ? 5.940 3.891 4.955 1.00 97.25 125 PHE A CA 1
ATOM 920 C C . PHE A 1 125 ? 5.841 3.504 6.424 1.00 97.25 125 PHE A C 1
ATOM 922 O O . PHE A 1 125 ? 6.150 2.371 6.792 1.00 97.25 125 PHE A O 1
ATOM 929 N N . GLU A 1 126 ? 5.382 4.438 7.248 1.00 96.56 126 GLU A N 1
ATOM 930 C CA . GLU A 1 126 ? 5.214 4.243 8.679 1.00 96.56 126 GLU A CA 1
ATOM 931 C C . GLU A 1 126 ? 3.833 4.735 9.109 1.00 96.56 126 GLU A C 1
ATOM 933 O O . GLU A 1 126 ? 3.408 5.835 8.761 1.00 96.56 126 GLU A O 1
ATOM 938 N N . TRP A 1 127 ? 3.128 3.905 9.867 1.00 95.69 127 TRP A N 1
ATOM 939 C CA . TRP A 1 127 ? 1.832 4.222 10.443 1.00 95.69 127 TRP A CA 1
ATOM 940 C C . TRP A 1 127 ? 1.823 3.837 11.917 1.00 95.69 127 TRP A C 1
ATOM 942 O O . TRP A 1 127 ? 2.290 2.760 12.281 1.00 95.69 127 TRP A O 1
ATOM 952 N N . THR A 1 128 ? 1.266 4.711 12.755 1.00 94.00 128 THR A N 1
ATOM 953 C CA . THR A 1 128 ? 1.106 4.469 14.190 1.00 94.00 128 THR A CA 1
ATOM 954 C C . THR A 1 128 ? -0.293 4.891 14.628 1.00 94.00 128 THR A C 1
ATOM 956 O O . THR A 1 128 ? -0.753 5.975 14.259 1.00 94.00 128 THR A O 1
ATOM 959 N N . ASP A 1 129 ? -0.959 4.059 15.429 1.00 88.12 129 ASP A N 1
ATOM 960 C CA . ASP A 1 129 ? -2.209 4.415 16.127 1.00 88.12 129 ASP A CA 1
ATOM 961 C C . ASP A 1 129 ? -2.006 4.710 17.624 1.00 88.12 129 ASP A C 1
ATOM 963 O O . ASP A 1 129 ? -2.960 4.965 18.357 1.00 88.12 129 ASP A O 1
ATOM 967 N N . GLY A 1 130 ? -0.746 4.707 18.066 1.00 86.75 130 GLY A N 1
ATOM 968 C CA . GLY A 1 130 ? -0.324 4.905 19.450 1.00 86.75 130 GLY A CA 1
ATOM 969 C C . GLY A 1 130 ? -0.017 3.599 20.182 1.00 86.75 130 GLY A C 1
ATOM 970 O O . GLY A 1 130 ? 0.850 3.606 21.051 1.00 86.75 130 GLY A O 1
ATOM 971 N N . THR A 1 131 ? -0.665 2.492 19.810 1.00 88.94 131 THR A N 1
ATOM 972 C CA . THR A 1 131 ? -0.415 1.153 20.383 1.00 88.94 131 THR A CA 1
ATOM 973 C C . THR A 1 131 ? 0.206 0.190 19.383 1.00 88.94 131 THR A C 1
ATOM 975 O O . THR A 1 131 ? 1.094 -0.580 19.729 1.00 88.94 131 THR A O 1
ATOM 978 N N . SER A 1 132 ? -0.239 0.267 18.136 1.00 92.56 132 SER A N 1
ATOM 979 C CA . SER A 1 132 ? 0.225 -0.524 17.015 1.00 92.56 132 SER A CA 1
ATOM 980 C C . SER A 1 132 ? 1.027 0.348 16.058 1.00 92.56 132 SER A C 1
ATOM 982 O O . SER A 1 132 ? 0.648 1.477 15.731 1.00 92.56 132 SER A O 1
ATOM 984 N N . HIS A 1 133 ? 2.124 -0.217 15.575 1.00 95.19 133 HIS A N 1
ATOM 985 C CA . HIS A 1 133 ? 3.058 0.374 14.637 1.00 95.19 133 HIS A CA 1
ATOM 986 C C . HIS A 1 133 ? 3.201 -0.539 13.424 1.00 95.19 133 HIS A C 1
ATOM 988 O O . HIS A 1 133 ? 3.450 -1.738 13.542 1.00 95.19 133 HIS A O 1
ATOM 994 N N . LEU A 1 134 ? 3.019 0.028 12.239 1.00 96.06 134 LEU A N 1
ATOM 995 C CA . LEU A 1 134 ? 3.179 -0.660 10.969 1.00 96.06 134 LEU A CA 1
ATOM 996 C C . LEU A 1 134 ? 4.249 0.066 10.168 1.00 96.06 134 LEU A C 1
ATOM 998 O O . LEU A 1 134 ? 4.048 1.207 9.756 1.00 96.06 134 LEU A O 1
ATOM 1002 N N . ARG A 1 135 ? 5.351 -0.624 9.891 1.00 97.00 135 ARG A N 1
ATOM 1003 C CA . ARG A 1 135 ? 6.392 -0.151 8.985 1.00 97.00 135 ARG A CA 1
ATOM 1004 C C . ARG A 1 135 ? 6.453 -1.032 7.749 1.00 97.00 135 ARG A C 1
ATOM 1006 O O . ARG A 1 135 ? 6.424 -2.258 7.842 1.00 97.00 135 ARG A O 1
ATOM 1013 N N . MET A 1 136 ? 6.550 -0.407 6.586 1.00 97.19 136 MET A N 1
ATOM 1014 C CA . MET A 1 136 ? 6.762 -1.087 5.318 1.00 97.19 136 MET A CA 1
ATOM 1015 C C . MET A 1 136 ? 7.963 -0.496 4.600 1.00 97.19 136 MET A C 1
ATOM 1017 O O . MET A 1 136 ? 8.082 0.721 4.483 1.00 97.19 136 MET A O 1
ATOM 1021 N N . GLU A 1 137 ? 8.822 -1.363 4.085 1.00 97.12 137 GLU A N 1
ATOM 1022 C CA . GLU A 1 137 ? 10.049 -0.973 3.399 1.00 97.12 137 GLU A CA 1
ATOM 1023 C C . GLU A 1 137 ? 10.217 -1.791 2.117 1.00 97.12 137 GLU A C 1
ATOM 1025 O O . GLU A 1 137 ? 9.930 -2.991 2.080 1.00 97.12 137 GLU A O 1
ATOM 1030 N N . ALA A 1 138 ? 10.688 -1.165 1.040 1.00 95.94 138 ALA A N 1
ATOM 1031 C CA . ALA A 1 138 ? 10.987 -1.870 -0.201 1.00 95.94 138 ALA A CA 1
ATOM 1032 C C . ALA A 1 138 ? 12.119 -1.196 -0.974 1.00 95.94 138 ALA A C 1
ATOM 1034 O O . ALA A 1 138 ? 12.106 0.013 -1.203 1.00 95.94 138 ALA A O 1
ATOM 1035 N N . ASN A 1 139 ? 13.075 -2.005 -1.440 1.00 94.88 139 ASN A N 1
ATOM 1036 C CA . ASN A 1 139 ? 14.190 -1.536 -2.257 1.00 94.88 139 ASN A CA 1
ATOM 1037 C C . ASN A 1 139 ? 13.987 -1.865 -3.743 1.00 94.88 139 ASN A C 1
ATOM 1039 O O . ASN A 1 139 ? 14.226 -3.008 -4.148 1.00 94.88 139 ASN A O 1
ATOM 1043 N N . PRO A 1 140 ? 13.603 -0.884 -4.584 1.00 93.44 140 PRO A N 1
ATOM 1044 C CA . PRO A 1 140 ? 13.405 -1.109 -6.017 1.00 93.44 140 PRO A CA 1
ATOM 1045 C C . PRO A 1 140 ? 14.690 -1.480 -6.770 1.00 93.44 140 PRO A C 1
ATOM 1047 O O . PRO A 1 140 ? 14.622 -2.023 -7.872 1.00 93.44 140 PRO A O 1
ATOM 1050 N N . ASN A 1 141 ? 15.870 -1.237 -6.195 1.00 92.31 141 ASN A N 1
ATOM 1051 C CA . ASN A 1 141 ? 17.146 -1.564 -6.833 1.00 92.31 141 ASN A CA 1
ATOM 1052 C C . ASN A 1 141 ? 17.482 -3.065 -6.766 1.00 92.31 141 ASN A C 1
ATOM 1054 O O . ASN A 1 141 ? 18.292 -3.533 -7.561 1.00 92.31 141 ASN A O 1
ATOM 1058 N N . LEU A 1 142 ? 16.852 -3.825 -5.857 1.00 91.56 142 LEU A N 1
ATOM 1059 C CA . LEU A 1 142 ? 17.111 -5.262 -5.673 1.00 91.56 142 LEU A CA 1
ATOM 1060 C C . LEU A 1 142 ? 16.301 -6.163 -6.616 1.00 91.56 142 LEU A C 1
ATOM 1062 O O . LEU A 1 142 ? 16.613 -7.344 -6.750 1.00 91.56 142 LEU A O 1
ATOM 1066 N N . PHE A 1 143 ? 15.268 -5.629 -7.272 1.00 90.88 143 PHE A N 1
ATOM 1067 C CA . PHE A 1 143 ? 14.368 -6.409 -8.122 1.00 90.88 143 PHE A CA 1
ATOM 1068 C C . PHE A 1 143 ? 14.386 -5.889 -9.560 1.00 90.88 143 PHE A C 1
ATOM 1070 O O . PHE A 1 143 ? 14.453 -4.687 -9.804 1.00 90.88 143 PHE A O 1
ATOM 1077 N N . THR A 1 144 ? 14.297 -6.784 -10.542 1.00 86.25 144 THR A N 1
ATOM 1078 C CA . THR A 1 144 ? 14.215 -6.422 -11.973 1.00 86.25 144 THR A CA 1
ATOM 1079 C C . THR A 1 144 ? 12.817 -5.959 -12.384 1.00 86.25 144 THR A C 1
ATOM 1081 O O . THR A 1 144 ? 12.638 -5.280 -13.391 1.00 86.25 144 THR A O 1
ATOM 1084 N N . ASN A 1 145 ? 11.791 -6.335 -11.618 1.00 88.69 145 ASN A N 1
ATOM 1085 C CA . ASN A 1 145 ? 10.401 -6.101 -11.976 1.00 88.69 145 ASN A CA 1
ATOM 1086 C C . ASN A 1 145 ? 9.518 -5.952 -10.731 1.00 88.69 145 ASN A C 1
ATOM 1088 O O . ASN A 1 145 ? 9.690 -6.694 -9.766 1.00 88.69 145 ASN A O 1
ATOM 1092 N N . ALA A 1 146 ? 8.518 -5.068 -10.806 1.00 92.38 146 ALA A N 1
ATOM 1093 C CA . ALA A 1 146 ? 7.507 -4.859 -9.770 1.00 92.38 146 ALA A CA 1
ATOM 1094 C C . ALA A 1 146 ? 6.736 -6.144 -9.414 1.00 92.38 146 ALA A C 1
ATOM 1096 O O . ALA A 1 146 ? 6.395 -6.346 -8.256 1.00 92.38 146 ALA A O 1
ATOM 1097 N N . PHE A 1 147 ? 6.503 -7.038 -10.383 1.00 91.12 147 PHE A N 1
ATOM 1098 C CA . PHE A 1 147 ? 5.783 -8.299 -10.145 1.00 91.12 147 PHE A CA 1
ATOM 1099 C C . PHE A 1 147 ? 6.522 -9.268 -9.214 1.00 91.12 147 PHE A C 1
ATOM 1101 O O . PHE A 1 147 ? 5.884 -10.037 -8.509 1.00 91.12 147 PHE A O 1
ATOM 1108 N N . ASN A 1 148 ? 7.855 -9.203 -9.185 1.00 92.12 148 ASN A N 1
ATOM 1109 C CA . ASN A 1 148 ? 8.684 -10.044 -8.317 1.00 92.12 148 ASN A CA 1
ATOM 1110 C C . ASN A 1 148 ? 9.160 -9.283 -7.072 1.00 92.12 148 ASN A C 1
ATOM 1112 O O . ASN A 1 148 ? 9.945 -9.817 -6.287 1.00 92.12 148 ASN A O 1
ATOM 1116 N N . ALA A 1 149 ? 8.743 -8.023 -6.919 1.00 94.94 149 ALA A N 1
ATOM 1117 C CA . ALA A 1 149 ? 9.172 -7.180 -5.823 1.00 94.94 149 ALA A CA 1
ATOM 1118 C C . ALA A 1 149 ? 8.497 -7.613 -4.524 1.00 94.94 149 ALA A C 1
ATOM 1120 O O . ALA A 1 149 ? 7.292 -7.879 -4.479 1.00 94.94 149 ALA A O 1
ATOM 1121 N N . LYS A 1 150 ? 9.294 -7.645 -3.458 1.00 95.44 150 LYS A N 1
ATOM 1122 C CA . LYS A 1 150 ? 8.823 -7.934 -2.109 1.00 95.44 150 LYS A CA 1
ATOM 1123 C C . LYS A 1 150 ? 8.907 -6.678 -1.259 1.00 95.44 150 LYS A C 1
ATOM 1125 O O . LYS A 1 150 ? 9.927 -5.990 -1.274 1.00 95.44 150 LYS A O 1
ATOM 1130 N N . VAL A 1 151 ? 7.840 -6.415 -0.519 1.00 96.50 151 VAL A N 1
ATOM 1131 C CA . VAL A 1 151 ? 7.779 -5.368 0.497 1.00 96.50 151 VAL A CA 1
ATOM 1132 C C . VAL A 1 151 ? 7.966 -6.036 1.849 1.00 96.50 151 VAL A C 1
ATOM 1134 O O . VAL A 1 151 ? 7.275 -7.003 2.174 1.00 96.50 151 VAL A O 1
ATOM 1137 N N . PHE A 1 152 ? 8.932 -5.552 2.616 1.00 96.81 152 PHE A N 1
ATOM 1138 C CA . PHE A 1 152 ? 9.148 -5.988 3.982 1.00 96.81 152 PHE A CA 1
ATOM 1139 C C . PHE A 1 152 ? 8.152 -5.269 4.882 1.00 96.81 152 PHE A C 1
ATOM 1141 O O . PHE A 1 152 ? 8.070 -4.045 4.860 1.00 96.81 152 PHE A O 1
ATOM 1148 N N . VAL A 1 153 ? 7.371 -6.033 5.636 1.00 96.56 153 VAL A N 1
ATOM 1149 C CA . VAL A 1 153 ? 6.341 -5.522 6.535 1.00 96.56 153 VAL A CA 1
ATOM 1150 C C . VAL A 1 153 ? 6.749 -5.878 7.949 1.00 96.56 153 VAL A C 1
ATOM 1152 O O . VAL A 1 153 ? 6.905 -7.053 8.280 1.00 96.56 153 VAL A O 1
ATOM 1155 N N . MET A 1 154 ? 6.906 -4.858 8.777 1.00 96.69 154 MET A N 1
ATOM 1156 C CA . MET A 1 154 ? 7.075 -4.982 10.212 1.00 96.69 154 MET A CA 1
ATOM 1157 C C . MET A 1 154 ? 5.818 -4.468 10.889 1.00 96.69 154 MET A C 1
ATOM 1159 O O . MET A 1 154 ? 5.365 -3.359 10.616 1.00 96.69 154 MET A O 1
ATOM 1163 N N . PHE A 1 155 ? 5.259 -5.286 11.766 1.00 95.94 155 PHE A N 1
ATOM 1164 C CA . PHE A 1 155 ? 4.144 -4.907 12.608 1.00 95.94 155 PHE A CA 1
ATOM 1165 C C . PHE A 1 155 ? 4.535 -5.130 14.060 1.00 95.94 155 PHE A C 1
ATOM 1167 O O . PHE A 1 155 ? 4.990 -6.217 14.426 1.00 95.94 155 PHE A O 1
ATOM 1174 N N . GLU A 1 156 ? 4.376 -4.096 14.867 1.00 95.38 156 GLU A N 1
ATOM 1175 C CA . GLU A 1 156 ? 4.671 -4.102 16.288 1.00 95.38 156 GLU A CA 1
ATOM 1176 C C . GLU A 1 156 ? 3.432 -3.631 17.044 1.00 95.38 156 GLU A C 1
ATOM 1178 O O . GLU A 1 156 ? 2.815 -2.633 16.695 1.00 95.38 156 GLU A O 1
ATOM 1183 N N . ASP A 1 157 ? 3.047 -4.393 18.051 1.00 92.62 157 ASP A N 1
ATOM 1184 C CA . ASP A 1 157 ? 1.980 -4.097 18.999 1.00 92.62 157 ASP A CA 1
ATOM 1185 C C . ASP A 1 157 ? 2.506 -4.464 20.395 1.00 92.62 157 ASP A C 1
ATOM 1187 O O . ASP A 1 157 ? 3.510 -5.171 20.517 1.00 92.62 157 ASP A O 1
ATOM 1191 N N . ASP A 1 158 ? 1.815 -4.058 21.457 1.00 90.88 158 ASP A N 1
ATOM 1192 C CA . ASP A 1 158 ? 2.245 -4.252 22.855 1.00 90.88 158 ASP A CA 1
ATOM 1193 C C . ASP A 1 158 ? 2.565 -5.725 23.197 1.00 90.88 158 ASP A C 1
ATOM 1195 O O . ASP A 1 158 ? 3.382 -6.042 24.059 1.00 90.88 158 ASP A O 1
ATOM 1199 N N . LYS A 1 159 ? 1.938 -6.666 22.483 1.00 91.38 159 LYS A N 1
ATOM 1200 C CA . LYS A 1 159 ? 2.069 -8.110 22.732 1.00 91.38 159 LYS A CA 1
ATOM 1201 C C . LYS A 1 159 ? 2.939 -8.847 21.730 1.00 91.38 159 LYS A C 1
ATOM 1203 O O . LYS A 1 159 ? 3.320 -9.988 21.994 1.00 91.38 159 LYS A O 1
ATOM 1208 N N . MET A 1 160 ? 3.174 -8.275 20.553 1.00 91.94 160 MET A N 1
ATOM 1209 C CA . MET A 1 160 ? 3.813 -9.009 19.470 1.00 91.94 160 MET A CA 1
ATOM 1210 C C . MET A 1 160 ? 4.578 -8.101 18.526 1.00 91.94 160 MET A C 1
ATOM 1212 O O . MET A 1 160 ? 4.115 -7.036 18.139 1.00 91.94 160 MET A O 1
ATOM 1216 N N . ARG A 1 161 ? 5.723 -8.605 18.070 1.00 94.38 161 ARG A N 1
ATOM 1217 C CA . ARG A 1 161 ? 6.481 -8.033 16.967 1.00 94.38 161 ARG A CA 1
ATOM 1218 C C . ARG A 1 161 ? 6.636 -9.088 15.890 1.00 94.38 161 ARG A C 1
ATOM 1220 O O . ARG A 1 161 ? 7.113 -10.189 16.153 1.00 94.38 161 ARG A O 1
ATOM 1227 N N . MET A 1 162 ? 6.226 -8.748 14.682 1.00 93.88 162 MET A N 1
ATOM 1228 C CA . MET A 1 162 ? 6.278 -9.627 13.528 1.00 93.88 162 MET A CA 1
ATOM 1229 C C . MET A 1 162 ? 6.964 -8.904 12.381 1.00 93.88 162 MET A C 1
ATOM 1231 O O . MET A 1 162 ? 6.695 -7.736 12.112 1.00 93.88 162 MET A O 1
ATOM 1235 N N . SER A 1 163 ? 7.818 -9.626 11.670 1.00 95.25 163 SER A N 1
ATOM 1236 C CA . SER A 1 163 ? 8.371 -9.195 10.397 1.00 95.25 163 SER A CA 1
ATOM 1237 C C . SER A 1 163 ? 8.094 -10.255 9.340 1.00 95.25 163 SER A C 1
ATOM 1239 O O . SER A 1 163 ? 8.235 -11.452 9.582 1.00 95.25 163 SER A O 1
ATOM 1241 N N . SER A 1 164 ? 7.643 -9.826 8.168 1.00 96.19 164 SER A N 1
ATOM 1242 C CA . SER A 1 164 ? 7.357 -10.720 7.051 1.00 96.19 164 SER A CA 1
ATOM 1243 C C . SER A 1 164 ? 7.502 -9.990 5.718 1.00 96.19 164 SER A C 1
ATOM 1245 O O . SER A 1 164 ? 7.863 -8.816 5.662 1.00 96.19 164 SER A O 1
ATOM 1247 N N . GLN A 1 165 ? 7.266 -10.703 4.625 1.00 95.62 165 GLN A N 1
ATOM 1248 C CA . GLN A 1 165 ? 7.321 -10.177 3.269 1.00 95.62 165 GLN A CA 1
ATOM 1249 C C . GLN A 1 165 ? 5.950 -10.330 2.611 1.00 95.62 165 GLN A C 1
ATOM 1251 O O . GLN A 1 165 ? 5.299 -11.365 2.759 1.00 95.62 165 GLN A O 1
ATOM 1256 N N . VAL A 1 166 ? 5.544 -9.321 1.847 1.00 96.31 166 VAL A N 1
ATOM 1257 C CA . VAL A 1 166 ? 4.362 -9.352 0.977 1.00 96.31 166 VAL A CA 1
ATOM 1258 C C . VAL A 1 166 ? 4.778 -9.069 -0.461 1.00 96.31 166 VAL A C 1
ATOM 1260 O O . VAL A 1 166 ? 5.703 -8.290 -0.710 1.00 96.31 166 VAL A O 1
ATOM 1263 N N . ALA A 1 167 ? 4.122 -9.719 -1.419 1.00 95.50 167 ALA A N 1
ATOM 1264 C CA . ALA A 1 167 ? 4.315 -9.401 -2.825 1.00 95.50 167 ALA A CA 1
ATOM 1265 C C . ALA A 1 167 ? 3.709 -8.021 -3.125 1.00 95.50 167 ALA A C 1
ATOM 1267 O O . ALA A 1 167 ? 2.587 -7.719 -2.720 1.00 95.50 167 ALA A O 1
ATOM 1268 N N . LEU A 1 168 ? 4.443 -7.171 -3.846 1.00 95.69 168 LEU A N 1
ATOM 1269 C CA . LEU A 1 168 ? 3.965 -5.829 -4.188 1.00 95.69 168 LEU A CA 1
ATOM 1270 C C . LEU A 1 168 ? 2.602 -5.828 -4.920 1.00 95.69 168 LEU A C 1
ATOM 1272 O O . LEU A 1 168 ? 1.778 -4.982 -4.571 1.00 95.69 168 LEU A O 1
ATOM 1276 N N . PRO A 1 169 ? 2.316 -6.737 -5.879 1.00 94.88 169 PRO A N 1
ATOM 1277 C CA . PRO A 1 169 ? 1.000 -6.803 -6.523 1.00 94.88 169 PRO A CA 1
ATOM 1278 C C . PRO A 1 169 ? -0.145 -7.025 -5.525 1.00 94.88 169 PRO A C 1
ATOM 1280 O O . PRO A 1 169 ? -1.115 -6.272 -5.532 1.00 94.88 169 PRO A O 1
ATOM 1283 N N . ASP A 1 170 ? 0.017 -7.973 -4.599 1.00 94.81 170 ASP A N 1
ATOM 1284 C CA . ASP A 1 170 ? -0.998 -8.282 -3.587 1.00 94.81 170 ASP A CA 1
ATOM 1285 C C . ASP A 1 170 ? -1.250 -7.086 -2.659 1.00 94.81 170 ASP A C 1
ATOM 1287 O O . ASP A 1 170 ? -2.387 -6.815 -2.260 1.00 94.81 170 ASP A O 1
ATOM 1291 N N . LEU A 1 171 ? -0.193 -6.335 -2.328 1.00 95.81 171 LEU A N 1
ATOM 1292 C CA . LEU A 1 171 ? -0.302 -5.121 -1.521 1.00 95.81 171 LEU A CA 1
ATOM 1293 C C . LEU A 1 171 ? -1.063 -4.011 -2.262 1.00 95.81 171 LEU A C 1
ATOM 1295 O O . LEU A 1 171 ? -1.897 -3.335 -1.658 1.00 95.81 171 LEU A O 1
ATOM 1299 N N . VAL A 1 172 ? -0.805 -3.829 -3.562 1.00 95.94 172 VAL A N 1
ATOM 1300 C CA . VAL A 1 172 ? -1.521 -2.855 -4.408 1.00 95.94 172 VAL A CA 1
ATOM 1301 C C . VAL A 1 172 ? -3.020 -3.149 -4.401 1.00 95.94 172 VAL A C 1
ATOM 1303 O O . VAL A 1 172 ? -3.818 -2.240 -4.153 1.00 95.94 172 VAL A O 1
ATOM 1306 N N . ASP A 1 173 ? -3.395 -4.407 -4.630 1.00 95.56 173 ASP A N 1
ATOM 1307 C CA . ASP A 1 173 ? -4.797 -4.826 -4.670 1.00 95.56 173 ASP A CA 1
ATOM 1308 C C . ASP A 1 173 ? -5.461 -4.673 -3.299 1.00 95.56 173 ASP A C 1
ATOM 1310 O O . ASP A 1 173 ? -6.533 -4.079 -3.188 1.00 95.56 173 ASP A O 1
ATOM 1314 N N . THR A 1 174 ? -4.768 -5.072 -2.232 1.00 95.31 174 THR A N 1
ATOM 1315 C CA . THR A 1 174 ? -5.228 -4.900 -0.847 1.00 95.31 174 THR A CA 1
ATOM 1316 C C . THR A 1 174 ? -5.552 -3.438 -0.519 1.00 95.31 174 THR A C 1
ATOM 1318 O O . THR A 1 174 ? -6.610 -3.132 0.038 1.00 95.31 174 THR A O 1
ATOM 1321 N N . VAL A 1 175 ? -4.656 -2.508 -0.866 1.00 95.50 175 VAL A N 1
ATOM 1322 C CA . VAL A 1 175 ? -4.842 -1.075 -0.587 1.00 95.50 175 VAL A CA 1
ATOM 1323 C C . VAL A 1 175 ? -5.955 -0.490 -1.451 1.00 95.50 175 VAL A C 1
ATOM 1325 O O . VAL A 1 175 ? -6.756 0.315 -0.969 1.00 95.50 175 VAL A O 1
ATOM 1328 N N . LYS A 1 176 ? -6.038 -0.898 -2.720 1.00 95.00 176 LYS A N 1
ATOM 1329 C CA . LYS A 1 176 ? -7.111 -0.489 -3.629 1.00 95.00 176 LYS A CA 1
ATOM 1330 C C . LYS A 1 176 ? -8.477 -0.923 -3.097 1.00 95.00 176 LYS A C 1
ATOM 1332 O O . LYS A 1 176 ? -9.381 -0.090 -3.015 1.00 95.00 176 LYS A O 1
ATOM 1337 N N . ASP A 1 177 ? -8.599 -2.175 -2.674 1.00 94.31 177 ASP A N 1
ATOM 1338 C CA . ASP A 1 177 ? -9.823 -2.733 -2.106 1.00 94.31 177 ASP A CA 1
ATOM 1339 C C . ASP A 1 177 ? -10.208 -2.046 -0.797 1.00 94.31 177 ASP A C 1
ATOM 1341 O O . ASP A 1 177 ? -11.378 -1.718 -0.585 1.00 94.31 177 ASP A O 1
ATOM 1345 N N . PHE A 1 178 ? -9.234 -1.779 0.078 1.00 94.25 178 PHE A N 1
ATOM 1346 C CA . PHE A 1 178 ? -9.479 -1.053 1.322 1.00 94.25 178 PHE A CA 1
ATOM 1347 C C . PHE A 1 178 ? -10.010 0.359 1.057 1.00 94.25 178 PHE A C 1
ATOM 1349 O O . PHE A 1 178 ? -10.989 0.779 1.677 1.00 94.25 178 PHE A O 1
ATOM 1356 N N . LYS A 1 179 ? -9.396 1.088 0.115 1.00 92.94 179 LYS A N 1
ATOM 1357 C CA . LYS A 1 179 ? -9.841 2.433 -0.270 1.00 92.94 179 LYS A CA 1
ATOM 1358 C C . LYS A 1 179 ? -11.236 2.408 -0.885 1.00 92.94 179 LYS A C 1
ATOM 1360 O O . LYS A 1 179 ? -12.046 3.250 -0.530 1.00 92.94 179 LYS A O 1
ATOM 1365 N N . ALA A 1 180 ? -11.534 1.445 -1.758 1.00 91.88 180 ALA A N 1
ATOM 1366 C CA . ALA A 1 180 ? -12.851 1.320 -2.382 1.00 91.88 180 ALA A CA 1
ATOM 1367 C C . ALA A 1 180 ? -13.966 1.063 -1.353 1.00 91.88 180 ALA A C 1
ATOM 1369 O O . ALA A 1 180 ? -15.048 1.627 -1.469 1.00 91.88 180 ALA A O 1
ATOM 1370 N N . LYS A 1 181 ? -13.692 0.255 -0.320 1.00 90.62 181 LYS A N 1
ATOM 1371 C CA . LYS A 1 181 ? -14.652 -0.056 0.756 1.00 90.62 181 LYS A CA 1
ATOM 1372 C C . LYS A 1 181 ? -14.890 1.096 1.735 1.00 90.62 181 LYS A C 1
ATOM 1374 O O . LYS A 1 181 ? -15.908 1.094 2.417 1.00 90.62 181 LYS A O 1
ATOM 1379 N N . ASN A 1 182 ? -13.945 2.029 1.840 1.00 88.38 182 ASN A N 1
ATOM 1380 C CA . ASN A 1 182 ? -13.954 3.100 2.841 1.00 88.38 182 ASN A CA 1
ATOM 1381 C C . ASN A 1 182 ? -14.009 4.512 2.228 1.00 88.38 182 ASN A C 1
ATOM 1383 O O . ASN A 1 182 ? -13.888 5.493 2.960 1.00 88.38 182 ASN A O 1
ATOM 1387 N N . ALA A 1 183 ? -14.174 4.626 0.908 1.00 81.25 183 ALA A N 1
ATOM 1388 C CA . ALA A 1 183 ? -14.445 5.893 0.241 1.00 81.25 183 ALA A CA 1
ATOM 1389 C C . ALA A 1 183 ? -15.889 6.315 0.558 1.00 81.25 183 ALA A C 1
ATOM 1391 O O . ALA A 1 183 ? -16.834 5.663 0.114 1.00 81.25 183 ALA A O 1
ATOM 1392 N N . VAL A 1 184 ? -16.031 7.363 1.373 1.00 60.81 184 VAL A N 1
ATOM 1393 C CA . 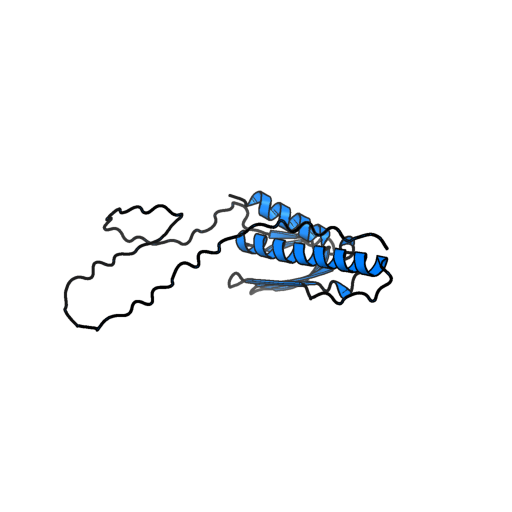VAL A 1 184 ? -17.305 8.021 1.715 1.00 60.81 184 VAL A CA 1
ATOM 1394 C C . VAL A 1 184 ? -17.521 9.216 0.802 1.00 60.81 184 VAL A C 1
ATOM 1396 O O . VAL A 1 184 ? -16.534 9.960 0.591 1.00 60.81 184 VAL A O 1
#

Radius of gyration: 26.54 Å; chains: 1; bounding box: 49×65×83 Å